Protein AF-A0A7S4R281-F1 (afdb_monomer_lite)

Foldseek 3Di:
DDDDDDDDDDDDDDPDDDDDPPCVPVLVVLLVVLLVLQLVLADDDPVLSSVLSVQLLVLLCVVPVDSVSSSVQSVLLSVLSNQCVVQNVCSSVVNDDSNCSRPPDSLVSHPPVVVVVVVVVVVLVVVVVVDPPVVNVVVVVVVVVVVPPPPDDPPPDPPPDDDDDDDDDDDDDDDDDDD

pLDDT: mean 72.09, std 18.91, range [34.97, 96.0]

Structure (mmCIF, N/CA/C/O backbone):
data_AF-A0A7S4R281-F1
#
_entry.id   AF-A0A7S4R281-F1
#
loop_
_atom_site.group_PDB
_atom_site.id
_atom_site.type_symbol
_atom_site.label_atom_id
_atom_site.label_alt_id
_atom_site.label_comp_id
_atom_site.label_asym_id
_atom_site.label_entity_id
_atom_site.label_seq_id
_atom_site.pdbx_PDB_ins_code
_atom_site.Cartn_x
_atom_site.Cartn_y
_atom_site.Cartn_z
_atom_site.occupancy
_atom_site.B_iso_or_equiv
_atom_site.auth_seq_id
_atom_site.auth_comp_id
_atom_site.auth_asym_id
_atom_site.auth_atom_id
_atom_site.pdbx_PDB_model_num
ATOM 1 N N . GLU A 1 1 ? 36.421 37.433 75.860 1.00 41.25 1 GLU A N 1
ATOM 2 C CA . GLU A 1 1 ? 37.170 36.447 75.045 1.00 41.25 1 GLU A CA 1
ATOM 3 C C . GLU A 1 1 ? 36.164 35.406 74.553 1.00 41.25 1 GLU A C 1
ATOM 5 O O . GLU A 1 1 ? 35.334 35.021 75.355 1.00 41.25 1 GLU A O 1
ATOM 10 N N . GLY A 1 2 ? 36.036 34.943 73.313 1.00 49.56 2 GLY A N 1
ATOM 11 C CA . GLY A 1 2 ? 36.583 35.274 72.002 1.00 49.56 2 GLY A CA 1
ATOM 12 C C . GLY A 1 2 ? 35.658 34.629 70.942 1.00 49.56 2 GLY A C 1
ATOM 13 O O . GLY A 1 2 ? 34.926 33.686 71.235 1.00 49.56 2 GLY A O 1
ATOM 14 N N . ARG A 1 3 ? 35.644 35.178 69.723 1.00 47.03 3 ARG A N 1
ATOM 15 C CA . ARG A 1 3 ? 34.942 34.631 68.544 1.00 47.03 3 ARG A CA 1
ATOM 16 C C . ARG A 1 3 ? 35.666 33.391 67.997 1.00 47.03 3 ARG A C 1
ATOM 18 O O . ARG A 1 3 ? 36.881 33.443 67.866 1.00 47.03 3 ARG A O 1
ATOM 25 N N . ALA A 1 4 ? 34.908 32.397 67.524 1.00 52.50 4 ALA A N 1
ATOM 26 C CA . ALA A 1 4 ? 35.230 31.551 66.359 1.00 52.50 4 ALA A CA 1
ATOM 27 C C . ALA A 1 4 ? 33.930 30.849 65.894 1.00 52.50 4 ALA A C 1
ATOM 29 O O . ALA A 1 4 ? 33.372 30.044 66.626 1.00 52.50 4 ALA A O 1
ATOM 30 N N . THR A 1 5 ? 33.216 31.330 64.870 1.00 52.66 5 THR A N 1
ATOM 31 C CA . THR A 1 5 ? 33.303 30.923 63.447 1.00 52.66 5 THR A CA 1
ATOM 32 C C . THR A 1 5 ? 33.410 29.414 63.202 1.00 52.66 5 THR A C 1
ATOM 34 O O . THR A 1 5 ? 34.497 28.852 63.261 1.00 52.66 5 THR A O 1
ATOM 37 N N . GLY A 1 6 ? 32.295 28.800 62.797 1.00 50.28 6 GLY A N 1
ATOM 38 C CA . GLY A 1 6 ? 32.255 27.496 62.133 1.00 50.28 6 GLY A CA 1
ATOM 39 C C . GLY A 1 6 ? 31.023 27.427 61.232 1.00 50.28 6 GLY A C 1
ATOM 40 O O . GLY A 1 6 ? 29.909 27.261 61.715 1.00 50.28 6 GLY A O 1
ATOM 41 N N . ALA A 1 7 ? 31.221 27.665 59.937 1.00 59.19 7 ALA A N 1
ATOM 42 C CA . ALA A 1 7 ? 30.182 27.645 58.910 1.00 59.19 7 ALA A CA 1
ATOM 43 C C . ALA A 1 7 ? 29.589 26.230 58.719 1.00 59.19 7 ALA A C 1
ATOM 45 O O . ALA A 1 7 ? 30.317 25.250 58.889 1.00 59.19 7 ALA A O 1
ATOM 46 N N . PRO A 1 8 ? 28.302 26.098 58.338 1.00 62.62 8 PRO A N 1
ATOM 47 C CA . PRO A 1 8 ? 27.691 24.801 58.056 1.00 62.62 8 PRO A CA 1
ATOM 48 C C . PRO A 1 8 ? 28.266 24.158 56.775 1.00 62.62 8 PRO A C 1
ATOM 50 O O . PRO A 1 8 ? 28.748 24.872 55.887 1.00 62.62 8 PRO A O 1
ATOM 53 N N . PRO A 1 9 ? 28.217 22.816 56.654 1.00 57.81 9 PRO A N 1
ATOM 54 C CA . PRO A 1 9 ? 28.754 22.096 55.504 1.00 57.81 9 PRO A CA 1
ATOM 55 C C . PRO A 1 9 ? 28.005 22.463 54.216 1.00 57.81 9 PRO A C 1
ATOM 57 O O . PRO A 1 9 ? 26.778 22.442 54.157 1.00 57.81 9 PRO A O 1
ATOM 60 N N . ARG A 1 10 ? 28.771 22.793 53.171 1.00 54.41 10 ARG A N 1
ATOM 61 C CA . ARG A 1 10 ? 28.277 22.980 51.803 1.00 54.41 10 ARG A CA 1
ATOM 62 C C . ARG A 1 10 ? 27.834 21.632 51.237 1.00 54.41 10 ARG A C 1
ATOM 64 O O . A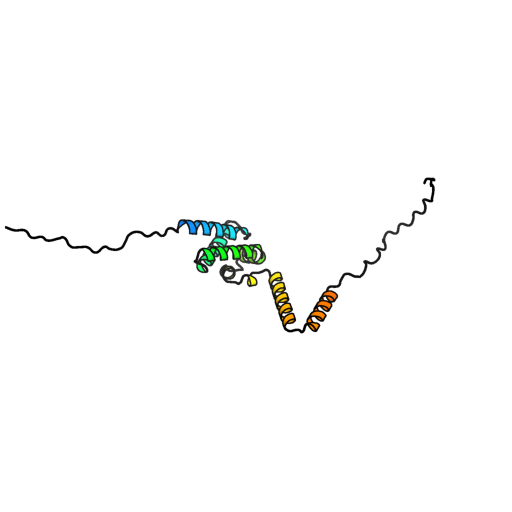RG A 1 10 ? 28.677 20.799 50.910 1.00 54.41 10 ARG A O 1
ATOM 71 N N . GLU A 1 11 ? 26.531 21.438 51.080 1.00 59.16 11 GLU A N 1
ATOM 72 C CA . GLU A 1 11 ? 26.008 20.411 50.180 1.00 59.16 11 GLU A CA 1
ATOM 73 C C . GLU A 1 11 ? 26.274 20.814 48.715 1.00 59.16 11 GLU A C 1
ATOM 75 O O . GLU A 1 11 ? 26.182 21.998 48.370 1.00 59.16 11 GLU A O 1
ATOM 80 N N . PRO A 1 12 ? 26.626 19.865 47.829 1.00 62.00 12 PRO A N 1
ATOM 81 C CA . PRO A 1 12 ? 26.748 20.137 46.403 1.00 62.00 12 PRO A CA 1
ATOM 82 C C . PRO A 1 12 ? 25.358 20.339 45.773 1.00 62.00 12 PRO A C 1
ATOM 84 O O . PRO A 1 12 ? 24.421 19.620 46.131 1.00 62.00 12 PRO A O 1
ATOM 87 N N . PRO A 1 13 ? 25.201 21.238 44.781 1.00 48.19 13 PRO A N 1
ATO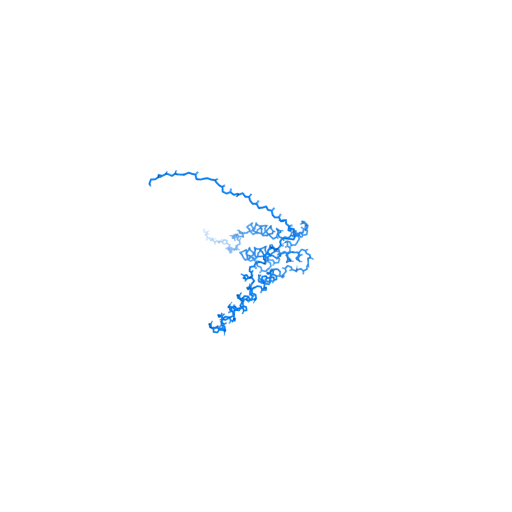M 88 C CA . PRO A 1 13 ? 23.960 21.325 44.027 1.00 48.19 13 PRO A CA 1
ATOM 89 C C . PRO A 1 13 ? 23.800 20.044 43.205 1.00 48.19 13 PRO A C 1
ATOM 91 O O . PRO A 1 13 ? 24.490 19.827 42.207 1.00 48.19 13 PRO A O 1
ATOM 94 N N . ARG A 1 14 ? 22.882 19.168 43.623 1.00 50.06 14 ARG A N 1
ATOM 95 C CA . ARG A 1 14 ? 22.387 18.107 42.749 1.00 50.06 14 ARG A CA 1
ATOM 96 C C . ARG A 1 14 ? 21.550 18.767 41.661 1.00 50.06 14 ARG A C 1
ATOM 98 O O . ARG A 1 14 ? 20.443 19.234 41.907 1.00 50.06 14 ARG A O 1
ATOM 105 N N . ALA A 1 15 ? 22.126 18.807 40.464 1.00 53.81 15 ALA A N 1
ATOM 106 C CA . ALA A 1 15 ? 21.415 19.038 39.222 1.00 53.81 15 ALA A CA 1
ATOM 107 C C . ALA A 1 15 ? 20.210 18.089 39.148 1.00 53.81 15 ALA A C 1
ATOM 109 O O . ALA A 1 15 ? 20.364 16.869 39.200 1.00 53.81 15 ALA A O 1
ATOM 110 N N . GLY A 1 16 ? 19.013 18.654 39.063 1.00 48.84 16 GLY A N 1
ATOM 111 C CA . GLY A 1 16 ? 17.782 17.877 39.038 1.00 48.84 16 GLY A CA 1
ATOM 112 C C . GLY A 1 16 ? 16.575 18.789 39.115 1.00 48.84 16 GLY A C 1
ATOM 113 O O . GLY A 1 16 ? 15.921 18.856 40.146 1.00 48.84 16 GLY A O 1
ATOM 114 N N . GLY A 1 17 ? 16.309 19.526 38.040 1.00 41.62 17 GLY A N 1
ATOM 115 C CA . GLY A 1 17 ? 15.159 20.416 37.976 1.00 41.62 17 GLY A CA 1
ATOM 116 C C . GLY A 1 17 ? 15.002 21.047 36.603 1.00 41.62 17 GLY A C 1
ATOM 117 O O . GLY A 1 17 ? 15.667 22.024 36.294 1.00 41.62 17 GLY A O 1
ATOM 118 N N . GLU A 1 18 ? 14.103 20.448 35.824 1.00 45.88 18 GLU A N 1
ATOM 119 C CA . GLU A 1 18 ? 13.260 21.098 34.813 1.00 45.88 18 GLU A CA 1
ATOM 120 C C . GLU A 1 18 ? 13.902 21.630 33.521 1.00 45.88 18 GLU A C 1
ATOM 122 O O . GLU A 1 18 ? 14.432 22.730 33.421 1.00 45.88 18 GLU A O 1
ATOM 127 N N . GLY A 1 19 ? 13.694 20.841 32.464 1.00 34.97 19 GLY A N 1
ATOM 128 C CA . GLY A 1 19 ? 13.840 21.229 31.064 1.00 34.97 19 GLY A CA 1
ATOM 129 C C . GLY A 1 19 ? 12.976 20.340 30.163 1.00 34.97 19 GLY A C 1
ATOM 130 O O . GLY A 1 19 ? 13.506 19.574 29.375 1.00 34.97 19 GLY A O 1
ATOM 131 N N . ALA A 1 20 ? 11.657 20.384 30.383 1.00 39.78 20 ALA A N 1
ATOM 132 C CA . ALA A 1 20 ? 10.542 20.037 29.485 1.00 39.78 20 ALA A CA 1
ATOM 133 C C . ALA A 1 20 ? 10.689 18.909 28.425 1.00 39.78 20 ALA A C 1
ATOM 135 O O . ALA A 1 20 ? 11.359 19.104 27.413 1.00 39.78 20 ALA A O 1
ATOM 136 N N . PRO A 1 21 ? 9.855 17.844 28.459 1.00 43.69 21 PRO A N 1
ATOM 137 C CA . PRO A 1 21 ? 9.365 17.225 27.232 1.00 43.69 21 PRO A CA 1
ATOM 138 C C . PRO A 1 21 ? 8.109 17.982 26.765 1.00 43.69 21 PRO A C 1
ATOM 140 O O . PRO A 1 21 ? 6.982 17.500 26.890 1.00 43.69 21 PRO A O 1
ATOM 143 N N . ALA A 1 22 ? 8.281 19.195 26.240 1.00 48.69 22 ALA A N 1
ATOM 144 C CA . ALA A 1 22 ? 7.188 19.998 25.681 1.00 48.69 22 ALA A CA 1
ATOM 145 C C . ALA A 1 22 ? 6.773 19.544 24.263 1.00 48.69 22 ALA A C 1
ATOM 147 O O . ALA A 1 22 ? 6.568 20.382 23.397 1.00 48.69 22 ALA A O 1
ATOM 148 N N . ASP A 1 23 ? 6.617 18.237 24.021 1.00 47.88 23 ASP A N 1
ATOM 149 C CA . ASP A 1 23 ? 6.167 17.714 22.712 1.00 47.88 23 ASP A CA 1
ATOM 150 C C . ASP A 1 23 ? 5.132 16.571 22.785 1.00 47.88 23 ASP A C 1
ATOM 152 O O . ASP A 1 23 ? 4.672 16.044 21.768 1.00 47.88 23 ASP A O 1
ATOM 156 N N . ALA A 1 24 ? 4.669 16.205 23.982 1.00 45.81 24 ALA A N 1
ATOM 157 C CA . ALA A 1 24 ? 3.729 15.095 24.154 1.00 45.81 24 ALA A CA 1
ATOM 158 C C . ALA A 1 24 ? 2.315 15.283 23.533 1.00 45.81 24 ALA A C 1
ATOM 160 O O . ALA A 1 24 ? 1.749 14.286 23.070 1.00 45.81 24 ALA A O 1
ATOM 161 N N . PRO A 1 25 ? 1.700 16.487 23.445 1.00 44.56 25 PRO A N 1
ATOM 162 C CA . PRO A 1 25 ? 0.354 16.599 22.872 1.00 44.56 25 PRO A CA 1
ATOM 163 C C . PRO A 1 25 ? 0.343 16.664 21.335 1.00 44.56 25 PRO A C 1
ATOM 165 O O . PRO A 1 25 ? -0.605 16.166 20.716 1.00 44.56 25 PRO A O 1
ATOM 168 N N . ALA A 1 26 ? 1.386 17.210 20.697 1.00 49.16 26 ALA A N 1
ATOM 169 C CA . ALA A 1 26 ? 1.441 17.391 19.241 1.00 49.16 26 ALA A CA 1
ATOM 170 C C . ALA A 1 26 ? 1.559 16.053 18.490 1.00 49.16 26 ALA A C 1
ATOM 172 O O . ALA A 1 26 ? 0.822 15.809 17.527 1.00 49.16 26 ALA A O 1
ATOM 173 N N . ALA A 1 27 ? 2.387 15.135 19.002 1.00 55.47 27 ALA A N 1
ATOM 174 C CA . ALA A 1 27 ? 2.545 13.791 18.447 1.00 55.47 27 ALA A CA 1
ATOM 175 C C . ALA A 1 27 ? 1.220 12.996 18.443 1.00 55.47 27 ALA A C 1
ATOM 177 O O . ALA A 1 27 ? 0.926 12.258 17.496 1.00 55.47 27 ALA A O 1
ATOM 178 N N . SER A 1 28 ? 0.371 13.187 19.463 1.00 61.16 28 SER A N 1
ATOM 179 C CA . SER A 1 28 ? -0.929 12.506 19.569 1.00 61.16 28 SER A CA 1
ATOM 180 C C . SER A 1 28 ? -1.919 12.944 18.475 1.00 61.16 28 SER A C 1
ATOM 182 O O . SER A 1 28 ? -2.581 12.104 17.850 1.00 61.16 28 SER A O 1
ATOM 184 N N . GLY A 1 29 ? -1.963 14.249 18.175 1.00 74.06 29 GLY A N 1
ATOM 185 C CA . GLY A 1 29 ? -2.841 14.831 17.159 1.00 74.06 29 GLY A CA 1
ATOM 186 C C . GLY A 1 29 ? -2.433 14.430 15.742 1.00 74.06 29 GLY A C 1
ATOM 187 O O . GLY A 1 29 ? -3.282 14.107 14.905 1.00 74.06 29 GLY A O 1
ATOM 188 N N . THR A 1 30 ? -1.127 14.365 15.484 1.00 80.81 30 THR A N 1
ATOM 189 C CA . THR A 1 30 ? -0.570 13.897 14.211 1.00 80.81 30 THR A CA 1
ATOM 190 C C . THR A 1 30 ? -0.953 12.453 13.919 1.00 80.81 30 THR A C 1
ATOM 192 O O . THR A 1 30 ? -1.430 12.148 12.822 1.00 80.81 30 THR A O 1
ATOM 195 N N . ARG A 1 31 ? -0.813 11.565 14.908 1.00 86.19 31 ARG A N 1
ATOM 196 C CA . ARG A 1 31 ? -1.148 10.142 14.756 1.00 86.19 31 ARG A CA 1
ATOM 197 C C . ARG A 1 31 ? -2.643 9.905 14.587 1.00 86.19 31 ARG A C 1
ATOM 199 O O . ARG A 1 31 ? -3.051 9.029 13.829 1.00 86.19 31 ARG A O 1
ATOM 206 N N . ALA A 1 32 ? -3.495 10.682 15.255 1.00 88.50 32 ALA A N 1
ATOM 207 C CA . ALA A 1 32 ? -4.941 10.609 15.037 1.00 88.50 32 ALA A CA 1
ATOM 208 C C . ALA A 1 32 ? -5.313 10.954 13.582 1.00 88.50 32 ALA A C 1
ATOM 210 O O . ALA A 1 32 ? -6.066 10.220 12.939 1.00 88.50 32 ALA A O 1
ATOM 211 N N . ARG A 1 33 ? -4.720 12.022 13.030 1.00 89.00 33 ARG A N 1
ATOM 212 C CA . ARG A 1 33 ? -4.933 12.434 11.633 1.00 89.00 33 ARG A CA 1
ATOM 213 C C . ARG A 1 33 ? -4.394 11.408 10.637 1.00 89.00 33 ARG A C 1
ATOM 215 O O . ARG A 1 33 ? -5.074 11.104 9.662 1.00 89.00 33 ARG A O 1
ATOM 222 N N . ALA A 1 34 ? -3.211 10.849 10.885 1.00 89.06 34 ALA A N 1
ATOM 223 C CA . ALA A 1 34 ? -2.630 9.809 10.038 1.00 89.06 34 ALA A CA 1
ATOM 224 C C . ALA A 1 34 ? -3.502 8.543 10.007 1.00 89.06 34 ALA A C 1
ATOM 226 O O . ALA A 1 34 ? -3.834 8.054 8.928 1.00 89.06 34 ALA A O 1
ATOM 227 N N . ARG A 1 35 ? -3.982 8.076 11.167 1.00 92.81 35 ARG A N 1
ATOM 228 C CA . ARG A 1 35 ? -4.921 6.945 11.249 1.00 92.81 35 ARG A CA 1
ATOM 229 C C . ARG A 1 35 ? -6.225 7.213 10.495 1.00 92.81 35 ARG A C 1
ATOM 231 O O . ARG A 1 35 ? -6.709 6.332 9.789 1.00 92.81 35 ARG A O 1
ATOM 238 N N . ALA A 1 36 ? -6.759 8.431 10.579 1.00 92.12 36 ALA A N 1
ATOM 239 C CA . ALA A 1 36 ? -7.942 8.828 9.815 1.00 92.12 36 ALA A CA 1
ATOM 240 C C . ALA A 1 36 ? -7.692 8.877 8.295 1.00 92.12 36 ALA A C 1
ATOM 242 O O . ALA A 1 36 ? -8.603 8.614 7.517 1.00 92.12 36 ALA A O 1
ATOM 243 N N . LEU A 1 37 ? -6.476 9.207 7.850 1.00 92.81 37 LEU A N 1
ATOM 244 C CA . LEU A 1 37 ? -6.112 9.148 6.431 1.00 92.81 37 LEU A CA 1
ATOM 245 C C . LEU A 1 37 ? -5.998 7.704 5.937 1.00 92.81 37 LEU A C 1
ATOM 247 O O . LEU A 1 37 ? -6.515 7.388 4.868 1.00 92.81 37 LEU A O 1
ATOM 251 N N . LEU A 1 38 ? -5.360 6.832 6.719 1.00 92.81 38 LEU A N 1
ATOM 252 C CA . LEU A 1 38 ? -5.189 5.419 6.378 1.00 92.81 38 LEU A CA 1
ATOM 253 C C . LEU A 1 38 ? -6.532 4.675 6.332 1.00 92.81 38 LEU A C 1
ATOM 255 O O . LEU A 1 38 ? -6.744 3.848 5.448 1.00 92.81 38 LEU A O 1
ATOM 259 N N . SER A 1 39 ? -7.465 4.993 7.234 1.00 94.19 39 SER A N 1
ATOM 260 C CA . SER A 1 39 ? -8.766 4.315 7.303 1.00 94.19 39 SER A CA 1
ATOM 261 C C . SER A 1 39 ? -9.663 4.570 6.089 1.00 94.19 39 SER A C 1
ATOM 263 O O . SER A 1 39 ? -10.429 3.686 5.713 1.00 94.19 39 SER A O 1
ATOM 265 N N . ARG A 1 40 ? -9.557 5.740 5.442 1.00 93.38 40 ARG A N 1
ATOM 266 C CA . ARG A 1 40 ? -10.422 6.156 4.318 1.00 93.38 40 ARG A CA 1
ATOM 267 C C . ARG A 1 40 ? -10.379 5.231 3.108 1.00 93.38 40 ARG A C 1
ATOM 269 O O . ARG A 1 40 ? -11.303 5.255 2.304 1.00 93.38 40 ARG A O 1
ATOM 276 N N . HIS A 1 41 ? -9.298 4.478 2.947 1.00 92.12 41 HIS A N 1
ATOM 277 C CA . HIS A 1 41 ? -9.055 3.666 1.756 1.00 92.12 41 HIS A CA 1
ATOM 278 C C . HIS A 1 41 ? -9.170 2.164 2.022 1.00 92.12 41 HIS A C 1
ATOM 280 O O . HIS A 1 41 ? -8.888 1.368 1.133 1.00 92.12 41 HIS A O 1
ATOM 286 N N . LEU A 1 42 ? -9.584 1.776 3.232 1.00 93.19 42 LEU A N 1
ATOM 287 C CA . LEU A 1 42 ? -9.813 0.386 3.601 1.00 93.19 42 LEU A CA 1
ATOM 288 C C . LEU A 1 42 ? -11.311 0.102 3.632 1.00 93.19 42 LEU A C 1
ATOM 290 O O . LEU A 1 42 ? -12.031 0.592 4.509 1.00 93.19 42 LEU A O 1
ATOM 294 N N . ASP A 1 43 ? -11.751 -0.720 2.687 1.00 92.12 43 ASP A N 1
ATOM 295 C CA . ASP A 1 43 ? -13.112 -1.234 2.654 1.00 92.12 43 ASP A CA 1
ATOM 296 C C . ASP A 1 43 ? -13.210 -2.473 3.554 1.00 92.12 43 ASP A C 1
ATOM 298 O O . ASP A 1 43 ? -12.798 -3.578 3.193 1.00 92.12 43 ASP A O 1
ATOM 302 N N . ALA A 1 44 ? -13.618 -2.246 4.803 1.00 92.56 44 ALA A N 1
ATOM 303 C CA . ALA A 1 44 ? -13.750 -3.267 5.834 1.00 92.56 44 ALA A CA 1
ATOM 304 C C . ALA A 1 44 ? -14.735 -2.813 6.926 1.00 92.56 44 ALA A C 1
ATOM 306 O O . ALA A 1 44 ? -14.857 -1.608 7.183 1.00 92.56 44 ALA A O 1
ATOM 307 N N . PRO A 1 45 ? -15.374 -3.753 7.653 1.00 95.62 45 PRO A N 1
ATOM 308 C CA . PRO A 1 45 ? -16.194 -3.428 8.816 1.00 95.62 45 PRO A CA 1
ATOM 309 C C . PRO A 1 45 ? -15.422 -2.596 9.847 1.00 95.62 45 PRO A C 1
ATOM 311 O O . PRO A 1 45 ? -14.247 -2.851 10.114 1.00 95.62 45 PRO A O 1
ATOM 314 N N . GLU A 1 46 ? -16.092 -1.642 10.495 1.00 94.19 46 GLU A N 1
ATOM 315 C CA . GLU A 1 46 ? -15.454 -0.614 11.336 1.00 94.19 46 GLU A CA 1
ATOM 316 C C . GLU A 1 46 ? -14.533 -1.175 12.438 1.00 94.19 46 GLU A C 1
ATOM 318 O O . GLU A 1 46 ? -13.486 -0.605 12.753 1.00 94.19 46 GLU A O 1
ATOM 323 N N . ARG A 1 47 ? -14.889 -2.319 13.035 1.00 95.12 47 ARG A N 1
ATOM 324 C CA . ARG A 1 47 ? -14.038 -2.989 14.035 1.00 95.12 47 ARG A CA 1
ATOM 325 C C . ARG A 1 47 ? -12.738 -3.520 13.421 1.00 95.12 47 ARG A C 1
ATOM 327 O O . ARG A 1 47 ? -11.674 -3.324 14.004 1.00 95.12 47 ARG A O 1
ATOM 334 N N . LEU A 1 48 ? -12.822 -4.168 12.259 1.00 94.00 48 LEU A N 1
ATOM 335 C CA . LEU A 1 48 ? -11.663 -4.703 11.543 1.00 94.00 48 LEU A CA 1
ATOM 336 C C . LEU A 1 48 ? -10.785 -3.564 11.022 1.00 94.00 48 LEU A C 1
ATOM 338 O O . LEU A 1 48 ? -9.581 -3.559 11.263 1.00 94.00 48 LEU A O 1
ATOM 342 N N . ARG A 1 49 ? -11.401 -2.549 10.409 1.00 96.00 49 ARG A N 1
ATOM 343 C CA . ARG A 1 49 ? -10.719 -1.353 9.910 1.00 96.00 49 ARG A CA 1
ATOM 344 C C . ARG A 1 49 ? -9.869 -0.684 10.988 1.00 96.00 49 ARG A C 1
ATOM 346 O O . ARG A 1 49 ? -8.693 -0.426 10.755 1.00 96.00 49 ARG A O 1
ATOM 353 N N . ARG A 1 50 ? -10.417 -0.467 12.189 1.00 95.25 50 ARG A N 1
ATOM 354 C CA . ARG A 1 50 ? -9.662 0.115 13.315 1.00 95.25 50 ARG A CA 1
ATOM 355 C C . ARG A 1 50 ? -8.461 -0.736 13.734 1.00 95.25 50 ARG A C 1
ATOM 357 O O . ARG A 1 50 ? -7.406 -0.174 14.019 1.00 95.25 50 ARG A O 1
ATOM 364 N N . ARG A 1 51 ? -8.597 -2.067 13.749 1.00 95.50 51 ARG A N 1
ATOM 365 C CA . ARG A 1 51 ? -7.490 -2.986 14.074 1.00 95.50 51 ARG A CA 1
ATOM 366 C C . ARG A 1 51 ? -6.387 -2.944 13.021 1.00 95.50 51 ARG A C 1
ATOM 368 O O . ARG A 1 51 ? -5.226 -2.793 13.382 1.00 95.50 51 ARG A O 1
ATOM 375 N N . LEU A 1 52 ? -6.756 -3.022 11.744 1.00 95.62 52 LEU A N 1
ATOM 376 C CA . LEU A 1 52 ? -5.817 -2.950 10.624 1.00 95.62 52 LEU A CA 1
ATOM 377 C C . LEU A 1 52 ? -5.056 -1.621 10.632 1.00 95.62 52 LEU A C 1
ATOM 379 O O . LEU A 1 52 ? -3.833 -1.604 10.639 1.00 95.62 52 LEU A O 1
ATOM 383 N N . VAL A 1 53 ? -5.771 -0.501 10.748 1.00 95.69 53 VAL A N 1
ATOM 384 C CA . VAL A 1 53 ? -5.152 0.832 10.809 1.00 95.69 53 VAL A CA 1
ATOM 385 C C . VAL A 1 53 ? -4.213 0.965 12.002 1.00 95.69 53 VAL A C 1
ATOM 387 O O . VAL A 1 53 ? -3.135 1.525 11.848 1.00 95.69 53 VAL A O 1
ATOM 390 N N . ARG A 1 54 ? -4.591 0.452 13.179 1.00 94.62 54 ARG A N 1
ATOM 391 C CA . ARG A 1 54 ? -3.709 0.457 14.351 1.00 94.62 54 ARG A CA 1
ATOM 392 C C . ARG A 1 54 ? -2.437 -0.347 14.091 1.00 94.62 54 ARG A C 1
ATOM 394 O O . ARG A 1 54 ? -1.358 0.144 14.392 1.00 94.62 54 ARG A O 1
ATOM 401 N N . ARG A 1 55 ? -2.558 -1.541 13.508 1.00 94.81 55 ARG A N 1
ATOM 402 C CA . ARG A 1 55 ? -1.391 -2.369 13.199 1.00 94.81 55 ARG A CA 1
ATOM 403 C C . ARG A 1 55 ? -0.473 -1.691 12.182 1.00 94.81 55 ARG A C 1
ATOM 405 O O . ARG A 1 55 ? 0.736 -1.708 12.353 1.00 94.81 55 ARG A O 1
ATOM 412 N N . LEU A 1 56 ? -1.042 -1.078 11.147 1.00 94.38 56 LEU A N 1
ATOM 413 C CA . LEU A 1 56 ? -0.277 -0.342 10.143 1.00 94.38 56 LEU A CA 1
ATOM 414 C C . LEU A 1 56 ? 0.404 0.901 10.736 1.00 94.38 56 LEU A C 1
ATOM 416 O O . LEU A 1 56 ? 1.542 1.189 10.403 1.00 94.38 56 LEU A O 1
ATOM 420 N N . ASP A 1 57 ? -0.277 1.620 11.629 1.00 94.25 57 ASP A N 1
ATOM 421 C CA . ASP A 1 57 ? 0.274 2.769 12.357 1.00 94.25 57 ASP A CA 1
ATOM 422 C C . ASP A 1 57 ? 1.472 2.384 13.238 1.00 94.25 57 ASP A C 1
ATOM 424 O O . ASP A 1 57 ? 2.477 3.091 13.241 1.00 94.25 57 ASP A O 1
ATOM 428 N N . GLU A 1 58 ? 1.373 1.261 13.953 1.00 93.94 58 GLU A N 1
ATOM 429 C CA . GLU A 1 58 ? 2.471 0.706 14.756 1.00 93.94 58 GLU A CA 1
ATOM 430 C C . GLU A 1 58 ? 3.695 0.393 13.879 1.00 93.94 58 GLU A C 1
ATOM 432 O O . GLU A 1 58 ? 4.794 0.834 14.196 1.00 93.94 58 GLU A O 1
ATOM 437 N N . GLU A 1 59 ? 3.494 -0.253 12.729 1.00 94.44 59 GLU A N 1
ATOM 438 C CA . GLU A 1 59 ? 4.573 -0.588 11.784 1.00 94.44 59 GLU A CA 1
ATOM 439 C C . GLU A 1 59 ? 5.228 0.653 11.153 1.00 94.44 59 GLU A C 1
ATOM 441 O O . GLU A 1 59 ? 6.447 0.711 10.987 1.00 94.44 59 GLU A O 1
ATOM 446 N N . VAL A 1 60 ? 4.443 1.686 10.824 1.00 92.88 60 VAL A N 1
ATOM 447 C CA . VAL A 1 60 ? 4.995 2.953 10.312 1.00 92.88 60 VAL A CA 1
ATOM 448 C C . VAL A 1 60 ? 5.828 3.653 11.381 1.00 92.88 60 VAL A C 1
ATOM 450 O O . VAL A 1 60 ? 6.881 4.200 11.061 1.00 92.88 60 VAL A O 1
ATOM 453 N N . LEU A 1 61 ? 5.379 3.642 12.638 1.00 91.94 61 LEU A N 1
ATOM 454 C CA . LEU A 1 61 ? 6.118 4.251 13.743 1.00 91.94 61 LEU A CA 1
ATOM 455 C C . LEU A 1 61 ? 7.421 3.502 14.037 1.00 91.94 61 LEU A C 1
ATOM 457 O O . LEU A 1 61 ? 8.445 4.140 14.269 1.00 91.94 61 LEU A O 1
ATOM 461 N N . GLU A 1 62 ? 7.388 2.170 13.995 1.00 91.75 62 GLU A N 1
ATOM 462 C CA . GLU A 1 62 ? 8.573 1.328 14.172 1.00 91.75 62 GLU A CA 1
ATOM 463 C C . GLU A 1 62 ? 9.614 1.594 13.076 1.00 91.75 62 GLU A C 1
ATOM 465 O O . GLU A 1 62 ? 10.804 1.730 13.361 1.00 91.75 62 GLU A O 1
ATOM 470 N N . ARG A 1 63 ? 9.174 1.755 11.820 1.00 89.44 63 ARG A N 1
ATOM 471 C CA . ARG A 1 63 ? 10.080 2.037 10.698 1.00 89.44 63 ARG A CA 1
ATOM 472 C C . ARG A 1 63 ? 10.572 3.485 10.653 1.00 89.44 63 ARG A C 1
ATOM 474 O O . ARG A 1 63 ? 11.719 3.724 10.268 1.00 89.44 63 ARG A O 1
ATOM 481 N N . CYS A 1 64 ? 9.702 4.437 10.977 1.00 88.25 64 CYS A N 1
ATOM 482 C CA . CYS A 1 64 ? 9.930 5.875 10.867 1.00 88.25 64 CYS A CA 1
ATOM 483 C C . CYS A 1 64 ? 9.570 6.563 12.198 1.00 88.25 64 CYS A C 1
ATOM 485 O O . CYS A 1 64 ? 8.490 7.147 12.308 1.00 88.25 64 CYS A O 1
ATOM 487 N N . PRO A 1 65 ? 10.460 6.534 13.208 1.00 85.00 65 PRO A N 1
ATOM 488 C CA . PRO A 1 65 ? 10.172 7.111 14.525 1.00 85.00 65 PRO A CA 1
ATOM 489 C C . PRO A 1 65 ? 10.134 8.648 14.514 1.00 85.00 65 PRO A C 1
ATOM 491 O O . PRO A 1 65 ? 9.506 9.264 15.373 1.00 85.00 65 PRO A O 1
ATOM 494 N N . VAL A 1 66 ? 10.785 9.283 13.534 1.00 88.00 66 VAL A N 1
ATOM 495 C CA . VAL A 1 66 ? 10.815 10.743 13.377 1.00 88.00 66 VAL A CA 1
ATOM 496 C C . VAL A 1 66 ? 9.486 11.238 12.810 1.00 88.00 66 VAL A C 1
ATOM 498 O O . VAL A 1 66 ? 9.028 10.773 11.767 1.00 88.00 66 VAL A O 1
ATOM 501 N N . GLU A 1 67 ? 8.876 12.239 13.450 1.00 82.75 67 GLU A N 1
ATOM 502 C CA . GLU A 1 67 ? 7.515 12.682 13.119 1.00 82.75 67 GLU A CA 1
ATOM 503 C C . GLU A 1 67 ? 7.350 13.141 11.656 1.00 82.75 67 GLU A C 1
ATOM 505 O O . GLU A 1 67 ? 6.331 12.857 11.015 1.00 82.75 67 GLU A O 1
ATOM 510 N N . ARG A 1 68 ? 8.347 13.841 11.098 1.00 82.56 68 ARG A N 1
ATOM 511 C CA . ARG A 1 68 ? 8.324 14.289 9.696 1.00 82.56 68 ARG A CA 1
ATOM 512 C C . ARG A 1 68 ? 8.264 13.103 8.731 1.00 82.56 68 ARG A C 1
ATOM 514 O O . ARG A 1 68 ? 7.442 13.113 7.809 1.00 82.56 68 ARG A O 1
ATOM 521 N N . ASP A 1 69 ? 9.087 12.092 8.975 1.00 87.38 69 ASP A N 1
ATOM 522 C CA . ASP A 1 69 ? 9.202 10.907 8.125 1.00 87.38 69 ASP A CA 1
ATOM 523 C C . ASP A 1 69 ? 7.983 10.002 8.286 1.00 87.38 69 ASP A C 1
ATOM 525 O O . ASP A 1 69 ? 7.424 9.541 7.292 1.00 87.38 69 ASP A O 1
ATOM 529 N N . TYR A 1 70 ? 7.471 9.870 9.512 1.00 90.88 70 TYR A N 1
ATOM 530 C CA . TYR A 1 70 ? 6.195 9.221 9.806 1.00 90.88 70 TYR A CA 1
ATOM 531 C C . TYR A 1 70 ? 5.048 9.836 8.989 1.00 90.88 70 TYR A C 1
ATOM 533 O O . TYR A 1 70 ? 4.311 9.130 8.296 1.00 90.88 70 TYR A O 1
ATOM 541 N N . ARG A 1 71 ? 4.903 11.173 9.014 1.00 90.38 71 ARG A N 1
ATOM 542 C CA . ARG A 1 71 ? 3.843 11.879 8.269 1.00 90.38 71 ARG A CA 1
ATOM 543 C C . ARG A 1 71 ? 3.978 11.654 6.765 1.00 90.38 71 ARG A C 1
ATOM 545 O O . ARG A 1 71 ? 2.965 11.489 6.081 1.00 90.38 71 ARG A O 1
ATOM 552 N N . HIS A 1 72 ? 5.204 11.685 6.246 1.00 90.31 72 HIS A N 1
ATOM 553 C CA . HIS A 1 72 ? 5.473 11.440 4.834 1.00 90.31 72 HIS A CA 1
ATOM 554 C C . HIS A 1 72 ? 5.119 9.999 4.442 1.00 90.31 72 HIS A C 1
ATOM 556 O O . HIS A 1 72 ? 4.355 9.795 3.496 1.00 90.31 72 HIS A O 1
ATOM 562 N N . CYS A 1 73 ? 5.583 9.021 5.222 1.00 90.38 73 CYS A N 1
ATOM 563 C CA . CYS A 1 73 ? 5.319 7.601 5.022 1.00 90.38 73 CYS A CA 1
AT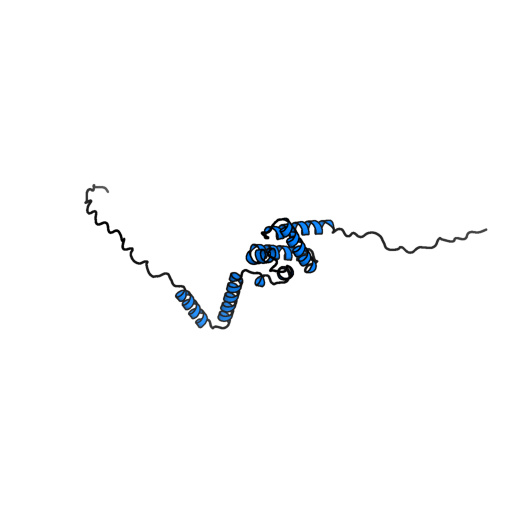OM 564 C C . CYS A 1 73 ? 3.811 7.297 5.053 1.00 90.38 73 CYS A C 1
ATOM 566 O O . CYS A 1 73 ? 3.265 6.764 4.086 1.00 90.38 73 CYS A O 1
ATOM 568 N N . ALA A 1 74 ? 3.095 7.749 6.089 1.00 92.19 74 ALA A N 1
ATOM 569 C CA . ALA A 1 74 ? 1.653 7.534 6.221 1.00 92.19 74 ALA A CA 1
ATOM 570 C C . ALA A 1 74 ? 0.852 8.123 5.043 1.00 92.19 74 ALA A C 1
ATOM 572 O O . ALA A 1 74 ? -0.089 7.498 4.547 1.00 92.19 74 ALA A O 1
ATOM 573 N N . ARG A 1 75 ? 1.235 9.311 4.549 1.00 92.00 75 ARG A N 1
ATOM 574 C CA . ARG A 1 75 ? 0.620 9.917 3.353 1.00 92.00 75 ARG A CA 1
ATOM 575 C C . ARG A 1 75 ? 0.915 9.116 2.086 1.00 92.00 75 ARG A C 1
ATOM 577 O O . ARG A 1 75 ? 0.010 8.936 1.270 1.00 92.00 75 ARG A O 1
ATOM 584 N N . GLY A 1 76 ? 2.147 8.636 1.923 1.00 91.00 76 GLY A N 1
ATOM 585 C CA . GLY A 1 76 ? 2.545 7.785 0.801 1.00 91.00 76 GLY A CA 1
ATOM 586 C C . GLY A 1 76 ? 1.750 6.481 0.765 1.00 91.00 76 GLY A C 1
ATOM 587 O O . GLY A 1 76 ? 1.171 6.137 -0.266 1.00 91.00 76 GLY A O 1
ATOM 588 N N . ILE A 1 77 ? 1.625 5.817 1.915 1.00 93.00 77 ILE A N 1
ATOM 589 C CA . ILE A 1 77 ? 0.830 4.595 2.068 1.00 93.00 77 ILE A CA 1
ATOM 590 C C . ILE A 1 77 ? -0.643 4.856 1.746 1.00 93.00 77 ILE A C 1
ATOM 592 O O . ILE A 1 77 ? -1.220 4.139 0.931 1.00 93.00 77 ILE A O 1
ATOM 596 N N . ALA A 1 78 ? -1.246 5.909 2.307 1.00 92.75 78 ALA A N 1
ATOM 597 C CA . ALA A 1 78 ? -2.633 6.266 2.005 1.00 92.75 78 ALA A CA 1
ATOM 598 C C . ALA A 1 78 ? -2.847 6.507 0.498 1.00 92.75 78 ALA A C 1
ATOM 600 O O . ALA A 1 78 ? -3.824 6.031 -0.082 1.00 92.75 78 ALA A O 1
ATOM 601 N N . ALA A 1 79 ? -1.907 7.189 -0.167 1.00 90.62 79 ALA A N 1
ATOM 602 C CA . ALA A 1 79 ? -1.959 7.402 -1.609 1.00 90.62 79 ALA A CA 1
ATOM 603 C C . ALA A 1 79 ? -1.835 6.092 -2.410 1.00 90.62 79 ALA A C 1
ATOM 605 O O . ALA A 1 79 ? -2.509 5.950 -3.434 1.00 90.62 79 ALA A O 1
ATOM 606 N N . ASN A 1 80 ? -1.017 5.139 -1.955 1.00 90.12 80 ASN A N 1
ATOM 607 C CA . ASN A 1 80 ? -0.884 3.821 -2.577 1.00 90.12 80 ASN A CA 1
ATOM 608 C C . ASN A 1 80 ? -2.156 2.986 -2.415 1.00 90.12 80 ASN A C 1
ATOM 610 O O . ASN A 1 80 ? -2.661 2.480 -3.414 1.00 90.12 80 ASN A O 1
ATOM 614 N N . LEU A 1 81 ? -2.727 2.923 -1.209 1.00 91.31 81 LEU A N 1
ATOM 615 C CA . LEU A 1 81 ? -3.999 2.237 -0.955 1.00 91.31 81 LEU A CA 1
ATOM 616 C C . LEU A 1 81 ? -5.137 2.823 -1.803 1.00 91.31 81 LEU A C 1
ATOM 618 O O . LEU A 1 81 ? -5.938 2.082 -2.363 1.00 91.31 81 LEU A O 1
ATOM 622 N N . ARG A 1 82 ? -5.163 4.150 -1.986 1.00 90.94 82 ARG A N 1
ATOM 623 C CA . ARG A 1 82 ? -6.132 4.818 -2.868 1.00 90.94 82 ARG A CA 1
ATOM 624 C C . ARG A 1 82 ? -5.953 4.456 -4.345 1.00 90.94 82 ARG A C 1
ATOM 626 O O . ARG A 1 82 ? -6.933 4.342 -5.070 1.00 90.94 82 ARG A O 1
ATOM 633 N N . ARG A 1 83 ? -4.707 4.366 -4.825 1.00 87.88 83 ARG A N 1
ATOM 634 C CA . ARG A 1 83 ? -4.386 4.127 -6.249 1.00 87.88 83 ARG A CA 1
ATOM 635 C C . ARG A 1 83 ? -4.418 2.649 -6.630 1.00 87.88 83 ARG A C 1
ATOM 637 O O . ARG A 1 83 ? -4.586 2.343 -7.807 1.00 87.88 83 ARG A O 1
ATOM 644 N N . ASN A 1 84 ? -4.204 1.756 -5.671 1.00 89.94 84 ASN A N 1
ATOM 645 C CA . ASN A 1 84 ? -4.149 0.317 -5.868 1.00 89.94 84 ASN A CA 1
ATOM 646 C C . ASN A 1 84 ? -5.204 -0.358 -4.983 1.00 89.94 84 ASN A C 1
ATOM 648 O O . ASN A 1 84 ? -4.921 -0.816 -3.877 1.00 89.94 84 ASN A O 1
ATOM 652 N N . THR A 1 85 ? -6.434 -0.426 -5.493 1.00 88.75 85 THR A N 1
ATOM 653 C CA . THR A 1 85 ? -7.570 -1.040 -4.790 1.00 88.75 85 THR A CA 1
ATOM 654 C C . THR A 1 85 ? -7.333 -2.518 -4.481 1.00 88.75 85 THR A C 1
ATOM 656 O O . THR A 1 85 ? -7.769 -2.996 -3.440 1.00 88.75 85 THR A O 1
ATOM 659 N N . MET A 1 86 ? -6.573 -3.229 -5.322 1.00 90.56 86 MET A N 1
ATOM 660 C CA . MET A 1 86 ? -6.187 -4.624 -5.083 1.00 90.56 86 MET A CA 1
ATOM 661 C C . MET A 1 86 ? -5.227 -4.771 -3.901 1.00 90.56 86 MET A C 1
ATOM 663 O O . MET A 1 86 ? -5.344 -5.731 -3.143 1.00 90.56 86 MET A O 1
ATOM 667 N N . LEU A 1 87 ? -4.303 -3.823 -3.711 1.00 91.50 87 LEU A N 1
ATOM 668 C CA . LEU A 1 87 ? -3.445 -3.783 -2.524 1.00 91.50 87 LEU A CA 1
ATOM 669 C C . LEU A 1 87 ? -4.285 -3.552 -1.264 1.00 91.50 87 LEU A C 1
ATOM 671 O O . LEU A 1 87 ? -4.111 -4.262 -0.278 1.00 91.50 87 LEU A O 1
ATOM 675 N N . ALA A 1 88 ? -5.221 -2.599 -1.314 1.00 92.69 88 ALA A N 1
ATOM 676 C CA . ALA A 1 88 ? -6.120 -2.321 -0.198 1.00 92.69 88 ALA A CA 1
ATOM 677 C C . ALA A 1 88 ? -6.999 -3.534 0.149 1.00 92.69 88 ALA A C 1
ATOM 679 O O . ALA A 1 88 ? -7.052 -3.927 1.311 1.00 92.69 88 ALA A O 1
ATOM 680 N N . ALA A 1 89 ? -7.605 -4.180 -0.850 1.00 92.25 89 ALA A N 1
ATOM 681 C CA . ALA A 1 89 ? -8.401 -5.394 -0.671 1.00 92.25 89 ALA A CA 1
ATOM 682 C C . ALA A 1 89 ? -7.558 -6.585 -0.179 1.00 92.25 89 ALA A C 1
ATOM 684 O O . ALA A 1 89 ? -7.986 -7.358 0.675 1.00 92.25 89 ALA A O 1
ATOM 685 N N . GLY A 1 90 ? -6.331 -6.734 -0.685 1.00 92.88 90 GLY A N 1
ATOM 686 C CA . GLY A 1 90 ? -5.395 -7.759 -0.225 1.00 92.88 90 GLY A CA 1
ATOM 687 C C . GLY A 1 90 ? -4.988 -7.560 1.235 1.00 92.88 90 GLY A C 1
ATOM 688 O O . GLY A 1 90 ? -4.867 -8.536 1.975 1.00 92.88 90 GLY A O 1
ATOM 689 N N . TYR A 1 91 ? -4.829 -6.306 1.660 1.00 94.75 91 TYR A N 1
ATOM 690 C CA . TYR A 1 91 ? -4.551 -5.957 3.048 1.00 94.75 91 TYR A CA 1
ATOM 691 C C . TYR A 1 91 ? -5.751 -6.224 3.962 1.00 94.75 91 TYR A C 1
ATOM 693 O O . TYR A 1 91 ? -5.594 -6.861 5.003 1.00 94.75 91 TYR A O 1
ATOM 701 N N . THR A 1 92 ? -6.962 -5.814 3.570 1.00 94.50 92 THR A N 1
ATOM 702 C CA . THR A 1 92 ? -8.172 -6.070 4.371 1.00 94.50 92 THR A CA 1
ATOM 703 C C . THR A 1 92 ? -8.499 -7.557 4.485 1.00 94.50 92 THR A C 1
ATOM 705 O O . THR A 1 92 ? -8.959 -7.994 5.538 1.00 94.50 92 THR A O 1
ATOM 708 N N . ALA A 1 93 ? -8.189 -8.344 3.453 1.00 93.38 93 ALA A N 1
ATOM 709 C CA . ALA A 1 93 ? -8.311 -9.800 3.459 1.00 93.38 93 ALA A CA 1
ATOM 710 C C . ALA A 1 93 ? -7.172 -10.529 4.206 1.00 93.38 93 ALA A C 1
ATOM 712 O O . ALA A 1 93 ? -7.186 -11.757 4.269 1.00 93.38 93 ALA A O 1
ATOM 713 N N . GLY A 1 94 ? -6.168 -9.814 4.731 1.00 92.00 94 GLY A N 1
ATOM 714 C CA . GLY A 1 94 ? -5.033 -10.400 5.457 1.00 92.00 94 GLY A CA 1
ATOM 715 C C . GLY A 1 94 ? -4.000 -11.124 4.584 1.00 92.00 94 GLY A C 1
ATOM 716 O O . GLY A 1 94 ? -3.124 -11.800 5.110 1.00 92.00 94 GLY A O 1
ATOM 717 N N . ARG A 1 95 ? -4.079 -10.989 3.254 1.00 92.31 95 ARG A N 1
ATOM 718 C CA . ARG A 1 95 ? -3.122 -11.590 2.305 1.00 92.31 95 ARG A CA 1
ATOM 719 C C . ARG A 1 95 ? -1.841 -10.777 2.178 1.00 92.31 95 ARG A C 1
ATOM 721 O O . ARG A 1 95 ? -0.798 -11.324 1.840 1.00 92.31 95 ARG A O 1
ATOM 728 N N . VAL A 1 96 ? -1.939 -9.468 2.395 1.00 91.31 96 VAL A N 1
ATOM 729 C CA . VAL A 1 96 ? -0.799 -8.552 2.373 1.00 91.31 96 VAL A CA 1
ATOM 730 C C . VAL A 1 96 ? -0.444 -8.212 3.818 1.00 91.31 96 VAL A C 1
ATOM 732 O O . VAL A 1 96 ? -1.285 -7.651 4.520 1.00 91.31 96 VAL A O 1
ATOM 735 N N . PRO A 1 97 ? 0.767 -8.532 4.289 1.00 92.12 97 PRO A N 1
ATOM 736 C CA . PRO A 1 97 ? 1.202 -8.143 5.619 1.00 92.12 97 PRO A CA 1
ATOM 737 C C . PRO A 1 97 ? 1.563 -6.642 5.655 1.00 92.12 97 PRO A C 1
ATOM 739 O O . PRO A 1 97 ? 2.018 -6.083 4.652 1.00 92.12 97 PRO A O 1
ATOM 742 N N . PRO A 1 98 ? 1.371 -5.953 6.795 1.00 91.62 98 PRO A N 1
ATOM 743 C CA . PRO A 1 98 ? 1.602 -4.511 6.898 1.00 91.62 98 PRO A CA 1
ATOM 744 C C . PRO A 1 98 ? 3.071 -4.127 6.667 1.00 91.62 98 PRO A C 1
ATOM 746 O O . PRO A 1 98 ? 3.328 -3.076 6.086 1.00 91.62 98 PRO A O 1
ATOM 749 N N . GLN A 1 99 ? 4.023 -4.999 7.017 1.00 91.25 99 GLN A N 1
ATOM 750 C CA . GLN A 1 99 ? 5.454 -4.772 6.789 1.00 91.25 99 GLN A CA 1
ATOM 751 C C . GLN A 1 99 ? 5.756 -4.545 5.306 1.00 91.25 99 GLN A C 1
ATOM 753 O O . GLN A 1 99 ? 6.545 -3.673 4.958 1.00 91.25 99 GLN A O 1
ATOM 758 N N . TRP A 1 100 ? 5.090 -5.282 4.410 1.00 89.69 100 TRP A N 1
ATOM 759 C CA . TRP A 1 100 ? 5.291 -5.117 2.969 1.00 89.69 100 TRP A CA 1
ATOM 760 C C . TRP A 1 100 ? 4.790 -3.758 2.487 1.00 89.69 100 TRP A C 1
ATOM 762 O O . TRP A 1 100 ? 5.400 -3.141 1.628 1.00 89.69 100 TRP A O 1
ATOM 772 N N . ILE A 1 101 ? 3.711 -3.240 3.068 1.00 90.69 101 ILE A N 1
ATOM 773 C CA . ILE A 1 101 ? 3.173 -1.928 2.692 1.00 90.69 101 ILE A CA 1
ATOM 774 C C . ILE A 1 101 ? 4.110 -0.796 3.135 1.00 90.69 101 ILE A C 1
ATOM 776 O O . ILE A 1 101 ? 4.230 0.203 2.428 1.00 90.69 101 ILE A O 1
ATOM 780 N N . VAL A 1 102 ? 4.757 -0.943 4.295 1.00 89.31 102 VAL A N 1
ATOM 781 C CA . VAL A 1 102 ? 5.640 0.084 4.870 1.00 89.31 102 VAL A CA 1
ATOM 782 C C . VAL A 1 102 ? 7.048 0.038 4.265 1.00 89.31 102 VAL A C 1
ATOM 784 O O . VAL A 1 102 ? 7.663 1.085 4.076 1.00 89.31 102 VAL A O 1
ATOM 787 N N . VAL A 1 103 ? 7.564 -1.157 3.958 1.00 83.62 103 VAL A N 1
ATOM 788 C CA . VAL A 1 103 ? 8.954 -1.359 3.517 1.00 83.62 103 VAL A CA 1
ATOM 789 C C . VAL A 1 103 ? 9.099 -1.380 1.993 1.00 83.62 103 VAL A C 1
ATOM 791 O O . VAL A 1 103 ? 10.158 -1.008 1.494 1.00 83.62 103 VAL A O 1
ATOM 794 N N . CYS A 1 104 ? 8.082 -1.806 1.235 1.00 78.56 104 CYS A N 1
ATOM 795 C CA . CYS A 1 104 ? 8.216 -1.902 -0.218 1.00 78.56 104 CYS A CA 1
ATOM 796 C C . CYS A 1 104 ? 8.259 -0.530 -0.897 1.00 78.56 104 CYS A C 1
ATOM 798 O O . CYS A 1 104 ? 7.509 0.389 -0.562 1.00 78.56 104 CYS A O 1
ATOM 800 N N . ASP A 1 105 ? 9.077 -0.447 -1.948 1.00 76.25 105 ASP A N 1
ATOM 801 C CA . ASP A 1 105 ? 9.150 0.730 -2.802 1.00 76.25 105 ASP A CA 1
ATOM 802 C C . ASP A 1 105 ? 7.783 1.100 -3.383 1.00 76.25 105 ASP A C 1
ATOM 804 O O . ASP A 1 105 ? 6.985 0.253 -3.800 1.00 76.25 105 ASP A O 1
ATOM 808 N N . VAL A 1 106 ? 7.548 2.406 -3.521 1.00 70.88 106 VAL A N 1
ATOM 809 C CA . VAL A 1 106 ? 6.320 2.952 -4.120 1.00 70.88 106 VAL A CA 1
ATOM 810 C C . VAL A 1 106 ? 6.092 2.407 -5.538 1.00 70.88 106 VAL A C 1
ATOM 812 O O . VAL A 1 106 ? 4.949 2.229 -5.960 1.00 70.88 106 VAL A O 1
ATOM 815 N N . GLU A 1 107 ? 7.164 2.101 -6.278 1.00 70.75 107 GLU A N 1
ATOM 816 C CA . GLU A 1 107 ? 7.061 1.460 -7.594 1.00 70.75 107 GLU A CA 1
ATOM 817 C C . GLU A 1 107 ? 6.531 0.023 -7.505 1.00 70.75 107 GLU A C 1
ATOM 819 O O . GLU A 1 107 ? 5.694 -0.373 -8.319 1.00 70.75 107 GLU A O 1
ATOM 824 N N . ALA A 1 108 ? 6.969 -0.744 -6.505 1.00 71.06 108 ALA A N 1
ATOM 825 C CA . ALA A 1 108 ? 6.564 -2.133 -6.286 1.00 71.06 108 ALA A CA 1
ATOM 826 C C . ALA A 1 108 ? 5.112 -2.251 -5.791 1.00 71.0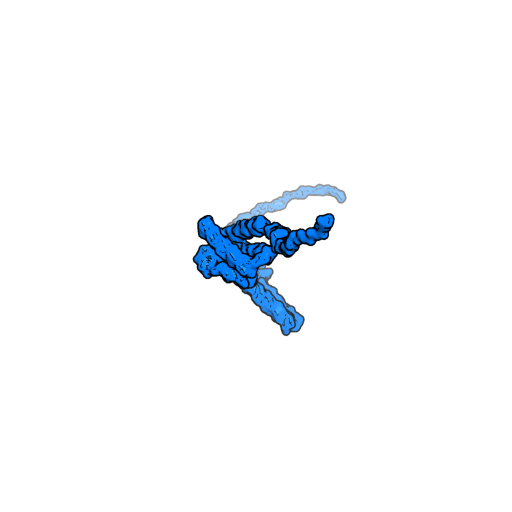6 108 ALA A C 1
ATOM 828 O O . ALA A 1 108 ? 4.438 -3.241 -6.073 1.00 71.06 108 ALA A O 1
ATOM 829 N N . LEU A 1 109 ? 4.598 -1.211 -5.129 1.00 72.94 109 LEU A N 1
ATOM 830 C CA . LEU A 1 109 ? 3.201 -1.122 -4.690 1.00 72.94 109 LEU A CA 1
ATOM 831 C C . LEU A 1 109 ? 2.257 -0.542 -5.758 1.00 72.94 109 LEU A C 1
ATOM 833 O O . LEU A 1 109 ? 1.036 -0.527 -5.568 1.00 72.94 109 LEU A O 1
ATOM 837 N N . ALA A 1 110 ? 2.786 -0.056 -6.885 1.00 74.44 110 ALA A N 1
ATOM 838 C CA . ALA A 1 110 ? 1.970 0.490 -7.962 1.00 74.44 110 ALA A CA 1
ATOM 839 C C . ALA A 1 110 ? 1.098 -0.595 -8.634 1.00 74.44 110 ALA A C 1
ATOM 841 O O . ALA A 1 110 ? 1.474 -1.766 -8.675 1.00 74.44 110 ALA A O 1
ATOM 842 N N . PRO A 1 111 ? -0.053 -0.227 -9.226 1.00 77.62 111 PRO A N 1
ATOM 843 C CA . PRO A 1 111 ? -0.854 -1.166 -10.004 1.00 77.62 111 PRO A CA 1
ATOM 844 C C . PRO A 1 111 ? -0.031 -1.838 -11.112 1.00 77.62 111 PRO A C 1
ATOM 846 O O . PRO A 1 111 ? 0.758 -1.172 -11.790 1.00 77.62 111 PRO A O 1
ATOM 849 N N . ARG A 1 112 ? -0.271 -3.135 -11.349 1.00 74.62 112 ARG A N 1
ATOM 850 C CA . ARG A 1 112 ? 0.490 -3.965 -12.305 1.00 74.62 112 ARG A CA 1
ATOM 851 C C . ARG A 1 112 ? 0.595 -3.334 -13.698 1.00 74.62 112 ARG A C 1
ATOM 853 O O . ARG A 1 112 ? 1.660 -3.359 -14.303 1.00 74.62 112 ARG A O 1
ATOM 860 N N . LEU A 1 113 ? -0.475 -2.693 -14.176 1.00 72.25 113 LEU A N 1
ATOM 861 C CA . LEU A 1 113 ? -0.471 -1.981 -15.457 1.00 72.25 113 LEU A CA 1
ATOM 862 C C . LEU A 1 113 ? 0.521 -0.806 -15.478 1.00 72.25 113 LEU A C 1
ATOM 864 O O . LEU A 1 113 ? 1.268 -0.657 -16.439 1.00 72.25 113 LEU A O 1
ATOM 868 N N . ARG A 1 114 ? 0.589 -0.005 -14.406 1.00 72.44 114 ARG A N 1
ATOM 869 C CA . ARG A 1 114 ? 1.551 1.107 -14.306 1.00 72.44 114 ARG A CA 1
ATOM 870 C C . ARG A 1 114 ? 2.988 0.607 -14.210 1.00 72.44 114 ARG A C 1
ATOM 872 O O . ARG A 1 114 ? 3.879 1.214 -14.795 1.00 72.44 114 ARG A O 1
ATOM 879 N N . GLN A 1 115 ? 3.218 -0.498 -13.503 1.00 74.56 115 GLN A N 1
ATOM 880 C CA . GLN A 1 115 ? 4.536 -1.137 -13.447 1.00 74.56 115 GLN A CA 1
ATOM 881 C C . GLN A 1 115 ? 4.984 -1.610 -14.832 1.00 74.56 115 GLN A C 1
ATOM 883 O O . GLN A 1 115 ? 6.118 -1.352 -15.236 1.00 74.56 115 GLN A O 1
ATOM 888 N N . LEU A 1 116 ? 4.078 -2.246 -15.582 1.00 69.81 116 LEU A N 1
ATOM 889 C CA . LEU A 1 116 ? 4.325 -2.674 -16.958 1.00 69.81 116 LEU A CA 1
ATOM 890 C C . LEU A 1 116 ? 4.609 -1.478 -17.871 1.00 69.81 116 LEU A C 1
ATOM 892 O O . LEU A 1 116 ? 5.624 -1.492 -18.559 1.00 69.81 116 LEU A O 1
ATOM 896 N N . GLN A 1 117 ? 3.794 -0.421 -17.818 1.00 76.12 117 GLN A N 1
ATOM 897 C CA . GLN A 1 117 ? 4.011 0.807 -18.593 1.00 76.12 117 GLN A CA 1
ATOM 898 C C . GLN A 1 117 ? 5.374 1.442 -18.298 1.00 76.12 117 GLN A C 1
ATOM 900 O O . GLN A 1 117 ? 6.115 1.743 -19.227 1.00 76.12 117 GLN A O 1
ATOM 905 N N . ARG A 1 118 ? 5.759 1.578 -17.020 1.00 79.62 118 ARG A N 1
ATOM 906 C CA . ARG A 1 118 ? 7.089 2.091 -16.641 1.00 79.62 118 ARG A CA 1
ATOM 907 C C . ARG A 1 118 ? 8.218 1.193 -17.130 1.00 79.62 118 ARG A C 1
ATOM 909 O O . ARG A 1 118 ? 9.255 1.692 -17.548 1.00 79.62 118 ARG A O 1
ATOM 916 N N . ARG A 1 119 ? 8.048 -0.131 -17.065 1.00 75.00 119 ARG A N 1
ATOM 917 C CA . ARG A 1 119 ? 9.053 -1.086 -17.551 1.00 75.00 119 ARG A CA 1
ATOM 918 C C . ARG A 1 119 ? 9.203 -1.020 -19.068 1.00 75.00 119 ARG A C 1
ATOM 920 O O . ARG A 1 119 ? 10.329 -1.094 -19.541 1.00 75.00 119 ARG A O 1
ATOM 927 N N . VAL A 1 120 ? 8.104 -0.879 -19.807 1.00 79.38 120 VAL A N 1
ATOM 928 C CA . VAL A 1 120 ? 8.125 -0.678 -21.263 1.00 79.38 120 VAL A CA 1
ATOM 929 C C . VAL A 1 120 ? 8.801 0.647 -21.589 1.00 79.38 120 VAL A C 1
ATOM 931 O O . VAL A 1 120 ? 9.767 0.641 -22.333 1.00 79.38 120 VAL A O 1
ATOM 934 N N . PHE A 1 121 ? 8.391 1.746 -20.955 1.00 76.94 121 PHE A N 1
ATOM 935 C CA . PHE A 1 121 ? 8.988 3.061 -21.188 1.00 76.94 121 PHE A CA 1
ATOM 936 C C . PHE A 1 121 ? 10.497 3.077 -20.906 1.00 76.94 121 PHE A C 1
ATOM 938 O O . PHE A 1 121 ? 11.272 3.455 -21.772 1.00 76.94 121 PHE A O 1
ATOM 945 N N . ARG A 1 122 ? 10.940 2.556 -19.748 1.00 78.62 122 ARG A N 1
ATOM 946 C CA . ARG A 1 122 ? 12.377 2.421 -19.434 1.00 78.62 122 ARG A CA 1
ATOM 947 C C . ARG A 1 122 ? 13.125 1.590 -20.478 1.00 78.62 122 ARG A C 1
ATOM 949 O O . ARG A 1 122 ? 14.251 1.926 -20.820 1.00 78.62 122 ARG A O 1
ATOM 956 N N . LYS A 1 123 ? 12.514 0.509 -20.976 1.00 77.88 123 LYS A N 1
ATOM 957 C CA . LYS A 1 123 ? 13.104 -0.309 -22.041 1.00 77.88 123 LYS A CA 1
ATOM 958 C C . LYS A 1 123 ? 13.201 0.453 -23.360 1.00 77.88 123 LYS A C 1
ATOM 960 O O . LYS A 1 123 ? 14.220 0.313 -24.012 1.00 77.88 123 LYS A O 1
ATOM 965 N N . GLU A 1 124 ? 12.186 1.217 -23.752 1.00 73.81 124 GLU A N 1
ATOM 966 C CA . GLU A 1 124 ? 12.229 2.001 -24.994 1.00 73.81 124 GLU A CA 1
ATOM 967 C C . GLU A 1 124 ? 13.265 3.133 -24.905 1.00 73.81 124 GLU A C 1
ATOM 969 O O . GLU A 1 124 ? 14.119 3.215 -25.778 1.00 73.81 124 GLU A O 1
ATOM 974 N N . CYS A 1 125 ? 13.325 3.889 -23.801 1.00 71.25 125 CYS A N 1
ATOM 975 C CA . CYS A 1 125 ? 14.349 4.930 -23.624 1.00 71.25 125 CYS A CA 1
ATOM 976 C C . CYS A 1 125 ? 15.783 4.377 -23.663 1.00 71.25 125 CYS A C 1
ATOM 978 O O . CYS A 1 125 ? 16.679 5.011 -24.205 1.00 71.25 125 CYS A O 1
ATOM 980 N N . LEU A 1 126 ? 16.025 3.187 -23.100 1.00 67.75 126 LEU A N 1
ATOM 981 C CA . LEU A 1 126 ? 17.352 2.559 -23.157 1.00 67.75 126 LEU A CA 1
ATOM 982 C C . LEU A 1 126 ? 17.719 2.070 -24.564 1.00 67.75 126 LEU A C 1
ATOM 984 O O . LEU A 1 126 ? 18.902 2.008 -24.884 1.00 67.75 126 LEU A O 1
ATOM 988 N N . LYS A 1 127 ? 16.731 1.727 -25.398 1.00 67.12 127 LYS A N 1
ATOM 989 C CA . LYS A 1 127 ? 16.973 1.394 -26.806 1.00 67.12 127 LYS A CA 1
ATOM 990 C C . LYS A 1 127 ? 17.289 2.645 -27.621 1.00 67.12 127 LYS A C 1
ATOM 992 O O . LYS A 1 127 ? 18.228 2.606 -28.397 1.00 67.12 127 LYS A O 1
ATOM 997 N N . GLU A 1 128 ? 16.585 3.751 -27.381 1.00 57.78 128 GLU A N 1
ATOM 998 C CA . GLU A 1 128 ? 16.844 5.041 -28.043 1.00 57.78 128 GLU A CA 1
ATOM 999 C C . GLU A 1 128 ? 18.251 5.589 -27.755 1.00 57.78 128 GLU A C 1
ATOM 1001 O O . GLU A 1 128 ? 18.841 6.226 -28.615 1.00 57.78 128 GLU A O 1
ATOM 1006 N N . VAL A 1 129 ? 18.826 5.306 -26.580 1.00 59.31 129 VAL A N 1
ATOM 1007 C CA . VAL A 1 129 ? 20.209 5.707 -26.239 1.00 59.31 129 VAL A CA 1
ATOM 1008 C C . VAL A 1 129 ? 21.267 4.801 -26.893 1.00 59.31 129 VAL A C 1
ATOM 1010 O O . VAL A 1 129 ? 22.405 5.222 -27.085 1.00 59.31 129 VAL A O 1
ATOM 1013 N N . ALA A 1 130 ? 20.915 3.555 -27.220 1.00 58.91 130 ALA A N 1
ATOM 1014 C CA . ALA A 1 130 ? 21.823 2.580 -27.830 1.00 58.91 130 ALA A CA 1
ATOM 1015 C C . ALA A 1 130 ? 21.738 2.544 -29.368 1.00 58.91 130 ALA A C 1
ATOM 1017 O O . ALA A 1 130 ? 22.610 1.971 -30.021 1.00 58.91 130 ALA A O 1
ATOM 1018 N N . GLU A 1 131 ? 20.686 3.123 -29.945 1.00 55.81 131 GLU A N 1
ATOM 1019 C CA . GLU A 1 131 ? 20.412 3.143 -31.379 1.00 55.81 131 GLU A CA 1
ATOM 1020 C C . GLU A 1 131 ? 20.807 4.512 -31.960 1.00 55.81 131 GLU A C 1
ATOM 1022 O O . GLU A 1 131 ? 20.465 5.556 -31.413 1.00 55.81 131 GLU A O 1
ATOM 1027 N N . GLY A 1 132 ? 21.537 4.523 -33.081 1.00 64.88 132 GLY A N 1
ATOM 1028 C CA . GLY A 1 132 ? 21.799 5.760 -33.823 1.00 64.88 132 GLY A CA 1
ATOM 1029 C C . GLY A 1 132 ? 20.498 6.400 -34.328 1.00 64.88 132 GLY A C 1
ATOM 1030 O O . GLY A 1 132 ? 19.501 5.705 -34.541 1.00 64.88 132 GLY A O 1
ATOM 1031 N N . GLU A 1 133 ? 20.521 7.717 -34.552 1.00 68.50 133 GLU A N 1
ATOM 1032 C CA . GLU A 1 133 ? 19.352 8.550 -34.901 1.00 68.50 133 GLU A CA 1
ATOM 1033 C C . GLU A 1 133 ? 18.493 7.967 -36.045 1.00 68.50 133 GLU A C 1
ATOM 1035 O O . GLU A 1 133 ? 17.260 7.999 -36.002 1.00 68.50 133 GLU A O 1
ATOM 1040 N N . GLU A 1 134 ? 19.131 7.340 -37.039 1.00 64.19 134 GLU A N 1
ATOM 1041 C CA . GLU A 1 134 ? 18.455 6.710 -38.179 1.00 64.19 134 GLU A CA 1
ATOM 1042 C C . GLU A 1 134 ? 17.593 5.492 -37.798 1.00 64.19 134 GLU A C 1
ATOM 1044 O O . GLU A 1 134 ? 16.489 5.308 -38.326 1.00 64.19 134 GLU A O 1
ATOM 1049 N N . VAL A 1 135 ? 18.065 4.667 -36.858 1.00 69.50 135 VAL A N 1
ATOM 1050 C CA . VAL A 1 135 ? 17.373 3.445 -36.413 1.00 69.50 135 VAL A CA 1
ATOM 1051 C C . VAL A 1 135 ? 16.190 3.805 -35.513 1.00 69.50 135 VAL A C 1
ATOM 1053 O O . VAL A 1 135 ? 15.098 3.252 -35.682 1.00 69.50 135 VAL A O 1
ATOM 1056 N N . ALA A 1 136 ? 16.363 4.802 -34.641 1.00 65.88 136 ALA A N 1
ATOM 1057 C CA . ALA A 1 136 ? 15.283 5.349 -33.821 1.00 65.88 136 ALA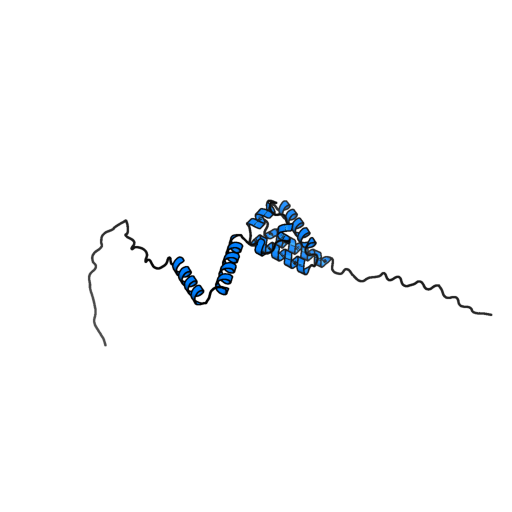 A CA 1
ATOM 1058 C C . ALA A 1 136 ? 14.145 5.917 -34.696 1.00 65.88 136 ALA A C 1
ATOM 1060 O O . ALA A 1 136 ? 12.971 5.588 -34.492 1.00 65.88 136 ALA A O 1
ATOM 1061 N N . GLY A 1 137 ? 14.485 6.674 -35.749 1.00 67.38 137 GLY A N 1
ATOM 1062 C CA . GLY A 1 137 ? 13.509 7.222 -36.696 1.00 67.38 137 GLY A CA 1
ATOM 1063 C C . GLY A 1 137 ? 12.762 6.154 -37.510 1.00 67.38 137 GLY A C 1
ATOM 1064 O O . GLY A 1 137 ? 11.556 6.268 -37.748 1.00 67.38 137 GLY A O 1
ATOM 1065 N N . LEU A 1 138 ? 13.435 5.074 -37.922 1.00 72.88 138 LEU A N 1
ATOM 1066 C CA . LEU A 1 138 ? 12.788 3.918 -38.565 1.00 72.88 138 LEU A CA 1
ATOM 1067 C C . LEU A 1 138 ? 11.797 3.219 -37.629 1.00 72.88 138 LEU A C 1
ATOM 1069 O O . LEU A 1 138 ? 10.682 2.889 -38.040 1.00 72.88 138 LEU A O 1
ATOM 1073 N N . ARG A 1 139 ? 12.166 3.048 -36.362 1.00 67.94 139 ARG A N 1
ATOM 1074 C CA . ARG A 1 139 ? 11.328 2.381 -35.367 1.00 67.94 139 ARG A CA 1
ATOM 1075 C C . ARG A 1 139 ? 10.090 3.192 -35.000 1.00 67.94 139 ARG A C 1
ATOM 1077 O O . ARG A 1 139 ? 9.006 2.623 -34.887 1.00 67.94 139 ARG A O 1
ATOM 1084 N N . GLN A 1 140 ? 10.224 4.511 -34.876 1.00 68.06 140 GLN A N 1
ATOM 1085 C CA . GLN A 1 140 ? 9.093 5.406 -34.637 1.00 68.06 140 GLN A CA 1
ATOM 1086 C C . GLN A 1 140 ? 8.094 5.365 -35.800 1.00 68.06 140 GLN A C 1
ATOM 1088 O O . GLN A 1 140 ? 6.892 5.232 -35.571 1.00 68.06 140 GLN A O 1
ATOM 1093 N N . ARG A 1 141 ? 8.578 5.376 -37.050 1.00 73.50 141 ARG A N 1
ATOM 1094 C CA . ARG A 1 141 ? 7.728 5.210 -38.243 1.00 73.50 141 ARG A CA 1
ATOM 1095 C C . ARG A 1 141 ? 7.029 3.851 -38.269 1.00 73.50 141 ARG A C 1
ATOM 1097 O O . ARG A 1 141 ? 5.829 3.797 -38.522 1.00 73.50 141 ARG A O 1
ATOM 1104 N N . ALA A 1 142 ? 7.740 2.773 -37.942 1.00 73.06 142 ALA A N 1
ATOM 1105 C CA . ALA A 1 142 ? 7.159 1.433 -37.859 1.00 73.06 142 ALA A CA 1
ATOM 1106 C C . ALA A 1 142 ? 6.102 1.319 -36.748 1.00 73.06 142 ALA A C 1
ATOM 1108 O O . ALA A 1 142 ? 5.082 0.663 -36.930 1.00 73.06 142 ALA A O 1
ATOM 1109 N N . TRP A 1 143 ? 6.306 1.985 -35.609 1.00 68.06 143 TRP A N 1
ATOM 1110 C CA . TRP A 1 143 ? 5.345 2.009 -34.508 1.00 68.06 143 TRP A CA 1
ATOM 1111 C C . TRP A 1 143 ? 4.086 2.816 -34.843 1.00 68.06 143 TRP A C 1
ATOM 1113 O O . TRP A 1 143 ? 2.982 2.380 -34.519 1.00 68.06 143 TRP A O 1
ATOM 1123 N N . ILE A 1 144 ? 4.239 3.957 -35.526 1.00 70.06 144 ILE A N 1
ATOM 1124 C CA . ILE A 1 144 ? 3.119 4.753 -36.049 1.00 70.06 144 ILE A CA 1
ATOM 1125 C C . ILE A 1 144 ? 2.334 3.933 -37.084 1.00 70.06 144 ILE A C 1
ATOM 1127 O O . ILE A 1 144 ? 1.114 3.857 -36.989 1.00 70.06 144 ILE A O 1
ATOM 1131 N N . ALA A 1 145 ? 3.019 3.247 -38.005 1.00 68.25 145 ALA A N 1
ATOM 1132 C CA . ALA A 1 145 ? 2.389 2.383 -39.005 1.00 68.25 145 ALA A CA 1
ATOM 1133 C C . ALA A 1 145 ? 1.671 1.173 -38.379 1.00 68.25 145 ALA A C 1
ATOM 1135 O O . ALA A 1 145 ? 0.550 0.857 -38.760 1.00 68.25 145 ALA A O 1
ATOM 1136 N N . ALA A 1 146 ? 2.267 0.534 -37.368 1.00 62.19 146 ALA A N 1
ATOM 1137 C CA . ALA A 1 146 ? 1.662 -0.596 -36.658 1.00 62.19 146 ALA A CA 1
ATOM 1138 C C . ALA A 1 146 ? 0.452 -0.199 -35.794 1.00 62.19 146 ALA A C 1
ATOM 1140 O O . ALA A 1 146 ? -0.365 -1.048 -35.446 1.00 62.19 146 ALA A O 1
ATOM 1141 N N . ARG A 1 147 ? 0.335 1.085 -35.435 1.00 63.38 147 ARG A N 1
ATOM 1142 C CA . ARG A 1 147 ? -0.849 1.663 -34.784 1.00 63.38 147 ARG A CA 1
ATOM 1143 C C . ARG A 1 147 ? -1.807 2.339 -35.771 1.00 63.38 147 ARG A C 1
ATOM 1145 O O . ARG A 1 147 ? -2.823 2.875 -35.342 1.00 63.38 147 ARG A O 1
ATOM 1152 N N . GLY A 1 148 ? -1.495 2.298 -37.067 1.00 52.81 148 GLY A N 1
ATOM 1153 C CA . GLY A 1 148 ? -2.288 2.846 -38.159 1.00 52.81 148 GLY A CA 1
ATOM 1154 C C . GLY A 1 148 ? -3.514 1.995 -38.469 1.00 52.81 148 GLY A C 1
ATOM 1155 O O . GLY A 1 148 ? -3.549 1.279 -39.463 1.00 52.81 148 GLY A O 1
ATOM 1156 N N . THR A 1 149 ? -4.542 2.112 -37.637 1.00 53.72 149 THR A N 1
ATOM 1157 C CA . THR A 1 149 ? -5.934 1.854 -38.021 1.00 53.72 149 THR A CA 1
ATOM 1158 C C . THR A 1 149 ? -6.646 3.191 -38.181 1.00 53.72 149 THR A C 1
ATOM 1160 O O . THR A 1 149 ? -7.424 3.541 -37.302 1.00 53.72 149 THR A O 1
ATOM 1163 N N . ASP A 1 150 ? -6.342 3.967 -39.232 1.00 55.12 150 ASP A N 1
ATOM 1164 C CA . ASP A 1 150 ? -7.132 5.185 -39.506 1.00 55.12 150 ASP A CA 1
ATOM 1165 C C . ASP A 1 150 ? -7.019 5.788 -40.924 1.00 55.12 150 ASP A C 1
ATOM 1167 O O . ASP A 1 150 ? -7.041 7.001 -41.079 1.00 55.12 150 ASP A O 1
ATOM 1171 N N . LEU A 1 151 ? -6.931 4.978 -41.992 1.00 54.25 151 LEU A N 1
ATOM 1172 C CA . LEU A 1 151 ? -7.217 5.450 -43.368 1.00 54.25 151 LEU A CA 1
ATOM 1173 C C . LEU A 1 151 ? -7.818 4.347 -44.266 1.00 54.25 151 LEU A C 1
ATOM 1175 O O . LEU A 1 151 ? -7.431 4.182 -45.419 1.00 54.25 151 LEU A O 1
ATOM 1179 N N . ALA A 1 152 ? -8.793 3.593 -43.762 1.00 52.97 152 ALA A N 1
ATOM 1180 C CA . ALA A 1 152 ? -9.808 3.029 -44.649 1.00 52.97 152 ALA A CA 1
ATOM 1181 C C . ALA A 1 152 ? -11.087 3.836 -44.395 1.00 52.97 152 ALA A C 1
ATOM 1183 O O . ALA A 1 152 ? -11.578 3.792 -43.263 1.00 52.97 152 ALA A O 1
ATOM 1184 N N . PRO A 1 153 ? -11.605 4.621 -45.363 1.00 54.34 153 PRO A N 1
ATOM 1185 C CA . PRO A 1 153 ? -12.930 5.204 -45.201 1.00 54.34 153 PRO A CA 1
ATOM 1186 C C . PRO A 1 153 ? -13.912 4.064 -44.894 1.00 54.34 153 PRO A C 1
ATOM 1188 O O . PRO A 1 153 ? -13.776 2.986 -45.487 1.00 54.34 153 PRO A O 1
ATOM 1191 N N . PRO A 1 154 ? -14.847 4.249 -43.942 1.00 54.66 154 PRO A N 1
ATOM 1192 C CA . PRO A 1 154 ? -15.816 3.211 -43.630 1.00 54.66 154 PRO A CA 1
ATOM 1193 C C . PRO A 1 154 ? -16.522 2.792 -44.927 1.00 54.66 154 PRO A C 1
ATOM 1195 O O . PRO A 1 154 ? -16.782 3.656 -45.773 1.00 54.66 154 PRO A O 1
ATOM 1198 N N . PRO A 1 155 ? -16.794 1.489 -45.121 1.00 60.84 155 PRO A N 1
ATOM 1199 C CA . PRO A 1 155 ? -17.492 1.031 -46.312 1.00 60.84 155 PRO A CA 1
ATOM 1200 C C . PRO A 1 155 ? -18.810 1.807 -46.447 1.00 60.84 155 PRO A C 1
ATOM 1202 O O . PRO A 1 155 ? -19.444 2.090 -45.423 1.00 60.84 155 PRO A O 1
ATOM 1205 N N . PRO A 1 156 ? -19.214 2.194 -47.673 1.00 63.06 156 PRO A N 1
ATOM 1206 C CA . PRO A 1 156 ? -20.492 2.856 -47.874 1.00 63.06 156 PRO A CA 1
ATOM 1207 C C . PRO A 1 156 ? -21.581 1.977 -47.262 1.00 63.06 156 PRO A C 1
ATOM 1209 O O . PRO A 1 156 ? -21.643 0.777 -47.523 1.00 63.06 156 PRO A O 1
ATOM 1212 N N . HIS A 1 157 ? -22.384 2.572 -46.386 1.00 56.56 157 HIS A N 1
ATOM 1213 C CA . HIS A 1 157 ? -23.497 1.892 -45.748 1.00 56.56 157 HIS A CA 1
ATOM 1214 C C . HIS A 1 157 ? -24.519 1.535 -46.834 1.00 56.56 157 HIS A C 1
ATOM 1216 O O . HIS A 1 157 ? -25.321 2.376 -47.232 1.00 56.56 157 HIS A O 1
ATOM 1222 N N . GLU A 1 158 ? -24.489 0.299 -47.331 1.00 57.28 158 GLU A N 1
ATOM 1223 C CA . GLU A 1 158 ? -25.619 -0.269 -48.058 1.00 57.28 158 GLU A CA 1
ATOM 1224 C C . GLU A 1 158 ? -26.741 -0.460 -47.041 1.00 57.28 158 GLU A C 1
ATOM 1226 O O . GLU A 1 158 ? -26.641 -1.271 -46.122 1.00 57.28 158 GLU A O 1
ATOM 1231 N N . ASP A 1 159 ? -27.764 0.385 -47.127 1.00 56.50 159 ASP A N 1
ATOM 1232 C CA . ASP A 1 159 ? -28.934 0.299 -46.265 1.00 56.50 159 ASP A CA 1
ATOM 1233 C C . ASP A 1 159 ? -29.681 -1.017 -46.561 1.00 56.50 159 ASP A C 1
ATOM 1235 O O . ASP A 1 159 ? -30.147 -1.204 -47.690 1.00 56.50 159 ASP A O 1
ATOM 1239 N N . PRO A 1 160 ? -29.789 -1.966 -45.607 1.00 58.06 160 PRO A N 1
ATOM 1240 C CA . PRO A 1 160 ? -30.441 -3.257 -45.846 1.00 58.06 160 PRO A CA 1
ATOM 1241 C C . PRO A 1 160 ? -31.963 -3.133 -46.021 1.00 58.06 160 PRO A C 1
ATOM 1243 O O . PRO A 1 160 ? -32.625 -4.115 -46.359 1.00 58.06 160 PRO A O 1
ATOM 1246 N N . PHE A 1 161 ? -32.519 -1.936 -45.819 1.00 57.88 161 PHE A N 1
ATOM 1247 C CA . PHE A 1 161 ? -33.907 -1.596 -46.099 1.00 57.88 161 PHE A CA 1
ATOM 1248 C C . PHE A 1 161 ? -33.954 -0.595 -47.250 1.00 57.88 161 PHE A C 1
ATOM 1250 O O . PHE A 1 161 ? -34.202 0.591 -47.060 1.00 57.88 161 PHE A O 1
ATOM 1257 N N . GLY A 1 162 ? -33.685 -1.079 -48.463 1.00 52.88 162 GLY A N 1
ATOM 1258 C CA . GLY A 1 162 ? -33.919 -0.296 -49.666 1.00 52.88 162 GLY A CA 1
ATOM 1259 C C . GLY A 1 162 ? -35.367 0.185 -49.703 1.00 52.88 162 GLY A C 1
ATOM 1260 O O . GLY A 1 162 ? -36.279 -0.625 -49.855 1.00 52.88 162 GLY A O 1
ATOM 1261 N N . ASP A 1 163 ? -35.565 1.495 -49.599 1.00 42.41 163 ASP A N 1
ATOM 1262 C CA . ASP A 1 163 ? -36.821 2.123 -49.978 1.00 42.41 163 ASP A CA 1
ATOM 1263 C C . ASP A 1 163 ? -36.554 3.014 -51.186 1.00 42.41 163 ASP A C 1
ATOM 1265 O O . ASP A 1 163 ? -35.876 4.046 -51.140 1.00 42.41 163 ASP A O 1
ATOM 1269 N N . GLY A 1 164 ? -37.019 2.518 -52.327 1.00 44.50 164 GLY A N 1
ATOM 1270 C CA . GLY A 1 164 ? -36.955 3.225 -53.582 1.00 44.50 164 GLY A CA 1
ATOM 1271 C C . GLY A 1 164 ? -37.789 4.498 -53.517 1.00 44.50 164 GLY A C 1
ATOM 1272 O O . GLY A 1 164 ? -38.982 4.466 -53.252 1.00 44.50 164 GLY A O 1
ATOM 1273 N N . GLY A 1 165 ? -37.165 5.606 -53.901 1.00 39.84 165 GLY A N 1
ATOM 1274 C CA . GLY A 1 165 ? -37.834 6.660 -54.648 1.00 39.84 165 GLY A CA 1
ATOM 1275 C C . GLY A 1 165 ? -38.675 7.661 -53.856 1.00 39.84 165 GLY A C 1
ATOM 1276 O O . GLY A 1 165 ? -39.762 7.377 -53.367 1.00 39.84 165 GLY A O 1
ATOM 1277 N N . ARG A 1 166 ? -38.297 8.933 -54.004 1.00 38.81 166 ARG A N 1
ATOM 1278 C CA . ARG A 1 166 ? -39.249 9.923 -54.525 1.00 38.81 166 ARG A CA 1
ATOM 1279 C C . ARG A 1 166 ? -38.597 10.769 -55.620 1.00 38.81 166 ARG A C 1
ATOM 1281 O O . ARG A 1 166 ? -37.634 11.476 -55.333 1.00 38.81 166 ARG A O 1
ATOM 1288 N N . PRO A 1 167 ? -39.115 10.732 -56.858 1.00 48.72 167 PRO A N 1
ATOM 1289 C CA . PRO A 1 167 ? -38.757 11.685 -57.893 1.00 48.72 167 PRO A CA 1
ATOM 1290 C C . PRO A 1 167 ? -39.606 12.960 -57.751 1.00 48.72 167 PRO A C 1
ATOM 1292 O O . PRO A 1 167 ? -40.803 12.894 -57.487 1.00 48.72 167 PRO A O 1
ATOM 1295 N N . GLY A 1 168 ? -38.988 14.118 -57.992 1.00 42.12 168 GLY A N 1
ATOM 1296 C CA . GLY A 1 168 ? -39.676 15.332 -58.437 1.00 42.12 168 GLY A CA 1
ATOM 1297 C C . GLY A 1 168 ? -40.199 16.301 -57.367 1.00 42.12 168 GLY A C 1
ATOM 1298 O O . GLY A 1 168 ? -41.287 16.137 -56.820 1.00 42.12 168 GLY A O 1
ATOM 1299 N N . LYS A 1 169 ? -39.524 17.449 -57.254 1.00 37.84 169 LYS A N 1
ATOM 1300 C CA . LYS A 1 169 ? -40.207 18.743 -57.385 1.00 37.84 169 LYS A CA 1
ATOM 1301 C C . LYS A 1 169 ? -39.340 19.673 -58.233 1.00 37.84 169 LYS A C 1
ATOM 1303 O O . LYS A 1 169 ? -38.213 19.982 -57.869 1.00 37.84 169 LYS A O 1
ATOM 1308 N N . ALA A 1 170 ? -39.879 20.003 -59.400 1.00 43.34 170 ALA A N 1
ATOM 1309 C CA . ALA A 1 170 ? -39.295 20.856 -60.418 1.00 43.34 170 ALA A CA 1
ATOM 1310 C C . ALA A 1 170 ? -39.364 22.348 -60.051 1.00 43.34 170 ALA A C 1
ATOM 1312 O O . ALA A 1 170 ? -40.146 22.754 -59.191 1.00 43.34 170 ALA A O 1
ATOM 1313 N N . ASP A 1 171 ? -38.554 23.105 -60.789 1.00 47.47 171 ASP A N 1
ATOM 1314 C CA . ASP A 1 171 ? -38.487 24.556 -60.967 1.00 47.47 171 ASP A CA 1
ATOM 1315 C C . ASP A 1 171 ? -39.768 25.381 -60.783 1.00 47.47 171 ASP A C 1
ATOM 1317 O O . ASP A 1 171 ? -40.864 24.966 -61.176 1.00 47.47 171 ASP A O 1
ATOM 1321 N N . ARG A 1 172 ? -39.522 26.626 -60.332 1.00 42.88 172 ARG A N 1
ATOM 1322 C CA . ARG A 1 172 ? -40.114 27.948 -60.677 1.00 42.88 172 ARG A CA 1
ATOM 1323 C C . ARG A 1 172 ? -40.025 28.817 -59.409 1.00 42.88 172 ARG A C 1
ATOM 1325 O O . ARG A 1 172 ? -40.414 28.355 -58.348 1.00 42.88 172 ARG A O 1
ATOM 1332 N N . THR A 1 173 ? -39.468 30.027 -59.377 1.00 41.94 173 THR A N 1
ATOM 1333 C CA . THR A 1 173 ? -39.603 31.198 -60.264 1.00 41.94 173 THR A CA 1
ATOM 1334 C C . THR A 1 173 ? -38.594 32.271 -59.806 1.00 41.94 173 THR A C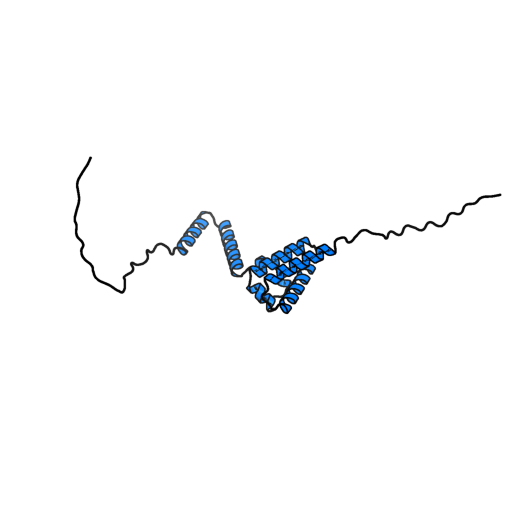 1
ATOM 1336 O O . THR A 1 173 ? -38.358 32.388 -58.604 1.00 41.94 173 THR A O 1
ATOM 1339 N N . GLY A 1 174 ? -38.055 33.079 -60.732 1.00 43.81 174 GLY A N 1
ATOM 1340 C CA . GLY A 1 174 ? -37.376 34.351 -60.417 1.00 43.81 174 GLY A CA 1
ATOM 1341 C C . GLY A 1 174 ? -38.313 35.383 -59.760 1.00 43.81 174 GLY A C 1
ATOM 1342 O O . GLY A 1 174 ? -39.511 35.117 -59.620 1.00 43.81 174 GLY A O 1
ATOM 1343 N N . PRO A 1 175 ? -37.791 36.560 -59.372 1.00 46.62 175 PRO A N 1
ATOM 1344 C CA . PRO A 1 175 ? -37.849 37.676 -60.319 1.00 46.62 175 PRO A CA 1
ATOM 1345 C C . PRO A 1 175 ? -36.620 38.606 -60.335 1.00 46.62 175 PRO A C 1
ATOM 1347 O O . PRO A 1 175 ? -35.845 38.690 -59.388 1.00 46.62 175 PRO A O 1
ATOM 1350 N N . ASP A 1 176 ? -36.502 39.276 -61.479 1.00 45.81 176 ASP A N 1
ATOM 1351 C CA . ASP A 1 176 ? -35.892 40.574 -61.797 1.00 45.81 176 ASP A CA 1
ATOM 1352 C C . ASP A 1 176 ? -35.304 41.460 -60.673 1.00 45.81 176 ASP A C 1
ATOM 1354 O O . ASP A 1 176 ? -35.978 41.793 -59.702 1.00 45.81 176 ASP A O 1
ATOM 1358 N N . GLY A 1 177 ? -34.125 42.036 -60.962 1.00 37.03 177 GLY A N 1
ATOM 1359 C CA . GLY A 1 177 ? -34.015 43.500 -61.098 1.00 37.03 177 GLY A CA 1
ATOM 1360 C C . GLY A 1 177 ? -33.203 44.309 -60.067 1.00 37.03 177 GLY A C 1
ATOM 1361 O O . GLY A 1 177 ? -33.618 44.460 -58.925 1.00 37.03 177 GLY A O 1
ATOM 1362 N N . GLY A 1 178 ? -32.150 44.983 -60.566 1.00 36.31 178 GLY A N 1
ATOM 1363 C CA . GLY A 1 178 ? -31.613 46.271 -60.074 1.00 36.31 178 GLY A CA 1
ATOM 1364 C C . GLY A 1 178 ? -30.414 46.169 -59.119 1.00 36.31 178 GLY A C 1
ATOM 1365 O O . GLY A 1 178 ? -30.510 45.502 -58.098 1.00 36.31 178 GLY A O 1
ATOM 1366 N N . LEU A 1 179 ? -29.256 46.799 -59.346 1.00 38.25 179 LEU A N 1
ATOM 1367 C CA . LEU A 1 179 ? -28.822 47.880 -60.249 1.00 38.25 179 LEU A CA 1
ATOM 1368 C C . LEU A 1 179 ? -27.389 47.605 -60.729 1.00 38.25 179 LEU A C 1
ATOM 1370 O O . LEU A 1 179 ? -26.618 47.020 -59.936 1.00 38.25 179 LEU A O 1
#

InterPro domains:
  IPR036575 Transcription elongation factor S-II, central domain superfamily [SSF46942] (31-111)

Radius of gyration: 37.99 Å; chains: 1; bounding box: 77×60×137 Å

Secondary structure (DSSP, 8-state):
------PPP------------TTHHHHHHHHHHHHHHHHTT--S-HHHHHHHHHHHHHHHHHH--SHHHHHHHHHHHHHHHHH-HHHHHHHHTT-S-HHHHHHS-TTTTS-HHHHHHHHHHHHHHHHHHHS-HHHHHHHHHHHHHHT----SPPPP---SS------------------

Sequence (179 aa):
EGRATGAPPREPPRAGGEGAPADAPAASGTRARARALLSRHLDAPERLRRRLVRRLDEEVLERCPVERDYRHCARGIAANLRRNTMLAAGYTAGRVPPQWIVVCDVEALAPRLRQLQRRVFRKECLKEVAEGEEVAGLRQRAWIAARGTDLAPPPPHEDPFGDGGRPGKADRTGPDGGL

Organism: NCBI:txid311494